Protein AF-X1FSQ3-F1 (afdb_monomer_lite)

Structure (mmCIF, N/CA/C/O backbone):
data_AF-X1FSQ3-F1
#
_entry.id   AF-X1FSQ3-F1
#
loop_
_atom_site.group_PDB
_atom_site.id
_atom_site.type_symbol
_atom_site.label_atom_id
_atom_site.label_alt_id
_atom_site.label_comp_id
_atom_site.label_asym_id
_atom_site.label_entity_id
_atom_site.label_seq_id
_atom_site.pdbx_PDB_ins_code
_atom_site.Cartn_x
_atom_site.Cartn_y
_atom_site.Cartn_z
_atom_site.occupancy
_atom_site.B_iso_or_equiv
_atom_site.auth_seq_id
_atom_site.auth_comp_id
_atom_site.auth_asym_id
_atom_site.auth_atom_id
_atom_site.pdbx_PDB_model_num
ATOM 1 N N . ASP A 1 1 ? 22.848 -7.909 -7.599 1.00 80.94 1 ASP A N 1
ATOM 2 C CA . ASP A 1 1 ? 22.143 -6.653 -7.254 1.00 80.94 1 ASP A CA 1
ATOM 3 C C . ASP A 1 1 ? 20.818 -6.758 -7.965 1.00 80.94 1 ASP A C 1
ATOM 5 O O . ASP A 1 1 ? 20.799 -6.704 -9.192 1.00 80.94 1 ASP A O 1
ATOM 9 N N . LEU A 1 2 ? 19.751 -6.979 -7.198 1.00 86.88 2 LEU A N 1
ATOM 10 C CA . LEU A 1 2 ? 18.406 -7.231 -7.717 1.00 86.88 2 LEU A CA 1
ATOM 11 C C . LEU A 1 2 ? 17.956 -6.149 -8.709 1.00 86.88 2 LEU A C 1
ATOM 13 O O . LEU A 1 2 ? 17.276 -6.452 -9.684 1.00 86.88 2 LEU A O 1
ATOM 17 N N . ILE A 1 3 ? 18.394 -4.897 -8.518 1.00 88.50 3 ILE A N 1
ATOM 18 C CA . ILE A 1 3 ? 18.085 -3.797 -9.439 1.00 88.50 3 ILE A CA 1
ATOM 19 C C . ILE A 1 3 ? 18.746 -4.022 -10.802 1.00 88.50 3 ILE A C 1
ATOM 21 O O . ILE A 1 3 ? 18.147 -3.731 -11.836 1.00 88.50 3 ILE A O 1
ATOM 25 N N . ARG A 1 4 ? 19.987 -4.514 -10.826 1.00 91.50 4 ARG A N 1
ATOM 26 C CA . ARG A 1 4 ? 20.703 -4.800 -12.074 1.00 91.50 4 ARG A CA 1
ATOM 27 C C . ARG A 1 4 ? 20.064 -5.977 -12.806 1.00 91.50 4 ARG A C 1
ATOM 29 O O . ARG A 1 4 ? 19.723 -5.839 -13.971 1.00 91.50 4 ARG A O 1
ATOM 36 N N . GLU A 1 5 ? 19.803 -7.070 -12.095 1.00 94.50 5 GLU A N 1
ATOM 37 C CA . GLU A 1 5 ? 19.217 -8.294 -12.664 1.00 94.50 5 GLU A CA 1
ATOM 38 C C . GLU A 1 5 ? 17.853 -8.037 -13.322 1.00 94.50 5 GLU A C 1
ATOM 40 O O . GLU A 1 5 ? 17.575 -8.518 -14.418 1.00 94.50 5 GLU A O 1
ATOM 45 N N . TRP A 1 6 ? 17.007 -7.219 -12.694 1.00 94.12 6 TRP A N 1
ATOM 46 C CA . TRP A 1 6 ? 15.696 -6.875 -13.245 1.00 94.12 6 TRP A CA 1
ATOM 47 C C . TRP A 1 6 ? 15.787 -5.931 -14.449 1.00 94.12 6 TRP A C 1
ATOM 49 O O . TRP A 1 6 ? 15.001 -6.066 -15.387 1.00 94.12 6 TRP A O 1
ATOM 59 N N . LYS A 1 7 ? 16.756 -5.006 -14.469 1.00 93.19 7 LYS A N 1
ATOM 60 C CA . LYS A 1 7 ? 17.013 -4.168 -15.652 1.00 93.19 7 LYS A CA 1
ATOM 61 C C . LYS A 1 7 ? 17.483 -5.008 -16.833 1.00 93.19 7 LYS A C 1
ATOM 63 O O . LYS A 1 7 ? 16.996 -4.795 -17.940 1.00 93.19 7 LYS A O 1
ATOM 68 N N . ASP A 1 8 ? 18.370 -5.966 -16.584 1.00 96.00 8 ASP A N 1
ATOM 69 C CA . ASP A 1 8 ? 18.882 -6.880 -17.607 1.00 96.00 8 ASP A CA 1
ATOM 70 C C . ASP A 1 8 ? 17.752 -7.757 -18.183 1.00 96.00 8 ASP A C 1
ATOM 72 O O . ASP A 1 8 ? 17.729 -8.040 -19.377 1.00 96.00 8 ASP A O 1
ATOM 76 N N . ALA A 1 9 ? 16.750 -8.099 -17.365 1.00 96.25 9 ALA A N 1
ATOM 77 C CA . ALA A 1 9 ? 15.529 -8.788 -17.791 1.00 96.25 9 ALA A CA 1
ATOM 78 C C . ALA A 1 9 ? 14.494 -7.883 -18.504 1.00 96.25 9 ALA A C 1
ATOM 80 O O . ALA A 1 9 ? 13.390 -8.332 -18.813 1.00 96.25 9 ALA A O 1
ATOM 81 N N . GLY A 1 10 ? 14.806 -6.606 -18.747 1.00 95.19 10 GLY A N 1
ATOM 82 C CA . GLY A 1 10 ? 13.906 -5.655 -19.410 1.00 95.19 10 GLY A CA 1
ATOM 83 C C . GLY A 1 10 ? 12.782 -5.111 -18.520 1.00 95.19 10 GLY A C 1
ATOM 84 O O . GLY A 1 10 ? 11.841 -4.490 -19.020 1.00 95.19 10 GLY A O 1
ATOM 85 N N . VAL A 1 11 ? 12.859 -5.307 -17.201 1.00 94.44 11 VAL A N 1
ATOM 86 C CA . VAL A 1 11 ? 11.869 -4.780 -16.257 1.00 94.44 11 VAL A CA 1
ATOM 87 C C . VAL A 1 11 ? 12.155 -3.306 -15.981 1.00 94.44 11 VAL A C 1
ATOM 89 O O . VAL A 1 11 ? 13.258 -2.905 -15.607 1.00 94.44 11 VAL A O 1
ATOM 92 N N . SER A 1 12 ? 11.126 -2.472 -16.127 1.00 91.44 12 SER A N 1
ATOM 93 C CA . SER A 1 12 ? 11.215 -1.055 -15.776 1.00 91.44 12 SER A CA 1
ATOM 94 C C . SER A 1 12 ? 11.268 -0.881 -14.261 1.00 91.44 12 SER A C 1
ATOM 96 O O . SER A 1 12 ? 10.274 -1.086 -13.566 1.00 91.44 12 SER A O 1
ATOM 98 N N . ILE A 1 13 ? 12.423 -0.455 -13.751 1.00 89.38 13 ILE A N 1
ATOM 99 C CA . ILE A 1 13 ? 12.614 -0.174 -12.326 1.00 89.38 13 ILE A CA 1
ATOM 100 C C . ILE A 1 13 ? 12.577 1.319 -12.095 1.00 89.38 13 ILE A C 1
ATOM 102 O O . ILE A 1 13 ? 13.234 2.100 -12.789 1.00 89.38 13 ILE A O 1
ATOM 106 N N . TYR A 1 14 ? 11.870 1.714 -11.045 1.00 86.56 14 TYR A N 1
ATOM 107 C CA . TYR A 1 14 ? 11.828 3.098 -10.651 1.00 86.56 14 TYR A CA 1
ATOM 108 C C . TYR A 1 14 ? 12.156 3.310 -9.181 1.00 86.56 14 TYR A C 1
ATOM 110 O O . TYR A 1 14 ? 11.747 2.544 -8.316 1.00 86.56 14 TYR A O 1
ATOM 118 N N . ARG A 1 15 ? 12.847 4.417 -8.896 1.00 84.50 15 ARG A N 1
ATOM 119 C CA . ARG A 1 15 ? 13.189 4.803 -7.526 1.00 84.50 15 ARG A CA 1
ATOM 120 C C . ARG A 1 15 ? 11.922 5.125 -6.723 1.00 84.50 15 ARG A C 1
ATOM 122 O O . ARG A 1 15 ? 11.092 5.928 -7.173 1.00 84.50 15 ARG A O 1
ATOM 129 N N . ALA A 1 16 ? 11.788 4.493 -5.560 1.00 83.44 16 ALA A N 1
ATOM 130 C CA . ALA A 1 16 ? 10.740 4.776 -4.586 1.00 83.44 16 ALA A CA 1
ATOM 131 C C . ALA A 1 16 ? 11.005 6.100 -3.845 1.00 83.44 16 ALA A C 1
ATOM 133 O O . ALA A 1 16 ? 12.152 6.525 -3.707 1.00 83.44 16 ALA A O 1
ATOM 134 N N . ILE A 1 17 ? 9.932 6.741 -3.374 1.00 84.69 17 ILE A N 1
ATOM 135 C CA . ILE A 1 17 ? 9.998 7.825 -2.383 1.00 84.69 17 ILE A CA 1
ATOM 136 C C . ILE A 1 17 ? 9.788 7.155 -1.025 1.00 84.69 17 ILE A C 1
ATOM 138 O O . ILE A 1 17 ? 8.735 6.558 -0.803 1.00 84.69 17 ILE A O 1
ATOM 142 N N . THR A 1 18 ? 10.80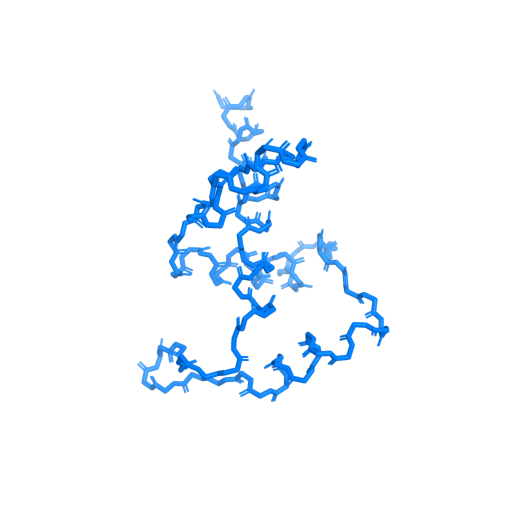8 7.180 -0.170 1.00 83.19 18 THR A N 1
ATOM 143 C CA . THR A 1 18 ? 10.913 6.275 0.986 1.00 83.19 18 THR A CA 1
ATOM 144 C C . THR A 1 18 ? 10.512 6.902 2.315 1.00 83.19 18 THR A C 1
ATOM 146 O O . THR A 1 18 ? 10.497 6.189 3.317 1.00 83.19 18 THR A O 1
ATOM 149 N N . ASP A 1 19 ? 10.154 8.187 2.337 1.00 83.38 19 ASP A N 1
ATOM 150 C CA . ASP A 1 19 ? 9.746 8.894 3.553 1.00 83.38 19 ASP A CA 1
ATOM 151 C C . ASP A 1 19 ? 8.572 8.172 4.239 1.00 83.38 19 ASP A C 1
ATOM 153 O O . ASP A 1 19 ? 7.524 7.928 3.630 1.00 83.38 19 ASP A O 1
ATOM 157 N N . ILE A 1 20 ? 8.776 7.763 5.495 1.00 79.12 20 ILE A N 1
ATOM 158 C CA . ILE A 1 20 ? 7.857 6.867 6.211 1.00 79.12 20 ILE A CA 1
ATOM 159 C C . ILE A 1 20 ? 6.612 7.628 6.662 1.00 79.12 20 ILE A C 1
ATOM 161 O O . ILE A 1 20 ? 5.521 7.311 6.203 1.00 79.12 20 ILE A O 1
ATOM 165 N N . GLU A 1 21 ? 6.767 8.657 7.496 1.00 83.31 21 GLU A N 1
ATOM 166 C CA . GLU A 1 21 ? 5.644 9.427 8.054 1.00 83.31 21 GLU A CA 1
ATOM 167 C C . GLU A 1 21 ? 4.727 10.049 6.986 1.00 83.31 21 GLU A C 1
ATOM 169 O O . GLU A 1 21 ? 3.537 9.714 6.968 1.00 83.31 21 GLU A O 1
ATOM 174 N N . PRO A 1 22 ? 5.226 10.866 6.032 1.00 85.38 22 PRO A N 1
ATOM 175 C CA . PRO A 1 22 ? 4.366 11.400 4.974 1.00 85.38 22 PRO A CA 1
ATOM 176 C C . PRO A 1 22 ? 3.826 10.290 4.060 1.00 85.38 22 PRO A C 1
ATOM 178 O O . PRO A 1 22 ? 2.757 10.441 3.471 1.00 85.38 22 PRO A O 1
ATOM 181 N N . GLY A 1 23 ? 4.526 9.155 3.962 1.00 86.69 23 GLY A N 1
ATOM 182 C CA . GLY A 1 23 ? 4.056 7.972 3.250 1.00 86.69 23 GLY A CA 1
ATOM 183 C C . GLY A 1 23 ? 2.854 7.305 3.916 1.00 86.69 23 GLY A C 1
ATOM 184 O O . GLY A 1 23 ? 1.889 6.971 3.227 1.00 86.69 23 GLY A O 1
ATOM 185 N N . ILE A 1 24 ? 2.876 7.150 5.241 1.00 87.62 24 ILE A N 1
ATOM 186 C CA . ILE A 1 24 ? 1.763 6.597 6.025 1.00 87.62 24 ILE A CA 1
ATOM 187 C C . ILE A 1 24 ? 0.553 7.524 5.938 1.00 87.62 24 ILE A C 1
ATOM 189 O O . ILE A 1 24 ? -0.563 7.068 5.679 1.00 87.62 24 ILE A O 1
ATOM 193 N N . GLU A 1 25 ? 0.758 8.834 6.076 1.00 89.00 25 GLU A N 1
ATOM 194 C CA . GLU A 1 25 ? -0.329 9.801 5.932 1.00 89.00 25 GLU A CA 1
ATOM 195 C C . GLU A 1 25 ? -0.922 9.775 4.513 1.00 89.00 25 GLU A C 1
ATOM 197 O O . GLU A 1 25 ? -2.144 9.756 4.332 1.00 89.00 25 GLU A O 1
ATOM 202 N N . ALA A 1 26 ? -0.075 9.705 3.481 1.00 89.88 26 ALA A N 1
ATOM 203 C CA . ALA A 1 26 ? -0.522 9.566 2.099 1.00 89.88 26 ALA A CA 1
ATOM 204 C C . ALA A 1 26 ? -1.304 8.263 1.871 1.00 89.88 26 ALA A C 1
ATOM 206 O O . ALA A 1 26 ? -2.308 8.286 1.155 1.00 89.88 26 ALA A O 1
ATOM 207 N N . MET A 1 27 ? -0.889 7.153 2.493 1.00 90.69 27 MET A N 1
ATOM 208 C CA . MET A 1 27 ? -1.624 5.887 2.461 1.00 90.69 27 MET A CA 1
ATOM 209 C C . MET A 1 27 ? -3.009 6.013 3.087 1.00 90.69 27 MET A C 1
ATOM 211 O O . MET A 1 27 ? -3.995 5.676 2.428 1.00 90.69 27 MET A O 1
ATOM 215 N N . ARG A 1 28 ? -3.103 6.544 4.314 1.00 89.94 28 ARG A N 1
ATOM 216 C CA . ARG A 1 28 ? -4.385 6.768 5.007 1.00 89.94 28 ARG A CA 1
ATOM 217 C C . ARG A 1 28 ? -5.321 7.618 4.145 1.00 89.94 28 ARG A C 1
ATOM 219 O O . ARG A 1 28 ? -6.447 7.214 3.872 1.00 89.94 28 ARG A O 1
ATOM 226 N N . ASN A 1 29 ? -4.811 8.721 3.597 1.00 91.12 29 ASN A N 1
ATOM 227 C CA . ASN A 1 29 ? -5.556 9.613 2.707 1.00 91.12 29 ASN A CA 1
ATOM 228 C C . ASN A 1 29 ? -5.954 8.981 1.359 1.00 91.12 29 ASN A C 1
ATOM 230 O O . ASN A 1 29 ? -6.890 9.450 0.710 1.00 91.12 29 ASN A O 1
ATOM 234 N N . ALA A 1 30 ? -5.226 7.972 0.878 1.00 92.31 30 ALA A N 1
ATOM 235 C CA . ALA A 1 30 ? -5.552 7.275 -0.363 1.00 92.31 30 ALA A CA 1
ATOM 236 C C . ALA A 1 30 ? -6.597 6.171 -0.148 1.00 92.31 30 ALA A C 1
ATOM 238 O O . ALA A 1 30 ? -7.449 5.978 -1.016 1.00 92.31 30 ALA A O 1
ATOM 239 N N . LEU A 1 31 ? -6.530 5.473 0.987 1.00 91.50 31 LEU A N 1
ATOM 240 C CA . LEU A 1 31 ? -7.433 4.383 1.359 1.00 91.50 31 LEU A CA 1
ATOM 241 C C . LEU A 1 31 ? -8.770 4.891 1.912 1.00 91.50 31 LEU A C 1
ATOM 243 O O . LEU A 1 31 ? -9.823 4.405 1.512 1.00 91.50 31 LEU A O 1
ATOM 247 N N . ALA A 1 32 ? -8.730 5.870 2.814 1.00 91.88 32 ALA A N 1
ATOM 248 C CA . ALA A 1 32 ? -9.890 6.383 3.537 1.00 91.88 32 ALA A CA 1
ATOM 249 C C . ALA A 1 32 ? -9.787 7.913 3.694 1.00 91.88 32 ALA A C 1
ATOM 251 O O . ALA A 1 32 ? -9.500 8.416 4.781 1.00 91.88 32 ALA A O 1
ATOM 252 N N . PRO A 1 33 ? -9.956 8.681 2.603 1.00 90.19 33 PRO A N 1
ATOM 253 C CA . PRO A 1 33 ? -9.907 10.135 2.677 1.00 90.19 33 PRO A CA 1
ATOM 254 C C . PRO A 1 33 ? -11.051 10.692 3.531 1.00 90.19 33 PRO A C 1
ATOM 256 O O . PRO A 1 33 ? -12.179 10.220 3.441 1.00 90.19 33 PRO A O 1
ATOM 259 N N . VAL A 1 34 ? -10.776 11.769 4.275 1.00 87.94 34 VAL A N 1
ATOM 260 C CA . VAL A 1 34 ? -11.799 12.502 5.050 1.00 87.94 34 VAL A CA 1
ATOM 261 C C . VAL A 1 34 ? -12.899 13.067 4.142 1.00 87.94 34 VAL A C 1
ATOM 263 O O . VAL A 1 34 ? -14.069 13.071 4.507 1.00 87.94 34 VAL A O 1
ATOM 266 N N . PHE A 1 35 ? -12.530 13.521 2.939 1.00 86.00 35 PHE A N 1
ATOM 267 C CA . PHE A 1 35 ? -13.460 14.052 1.944 1.00 86.00 35 PHE A CA 1
ATOM 268 C C . PHE A 1 35 ? -13.274 13.369 0.586 1.00 86.00 35 PHE A C 1
ATOM 270 O O . PHE A 1 35 ? -12.159 13.286 0.059 1.00 86.00 35 PHE A O 1
ATOM 277 N N . GLY A 1 36 ? -14.392 12.966 -0.021 1.00 89.19 36 GLY A N 1
ATOM 278 C CA . GLY A 1 36 ? -14.439 12.332 -1.338 1.00 89.19 36 GLY A CA 1
ATOM 279 C C . GLY A 1 36 ? -14.266 10.812 -1.293 1.00 89.19 36 GLY A C 1
ATOM 280 O O . GLY A 1 36 ? -14.452 10.178 -0.262 1.00 89.19 36 GLY A O 1
ATOM 281 N N . ASN A 1 37 ? -13.925 10.228 -2.444 1.00 92.31 37 ASN A N 1
ATOM 282 C CA . ASN A 1 37 ? -13.820 8.776 -2.608 1.00 92.31 37 ASN A CA 1
ATOM 283 C C . ASN A 1 37 ? -12.381 8.274 -2.417 1.00 92.31 37 ASN A C 1
ATOM 285 O O . ASN A 1 37 ? -11.438 9.001 -2.768 1.00 92.31 37 ASN A O 1
ATOM 289 N N . PRO A 1 38 ? -12.194 7.017 -1.965 1.00 93.75 38 PRO A N 1
ATOM 290 C CA . PRO A 1 38 ? -10.897 6.354 -1.979 1.00 93.75 38 PRO A CA 1
ATOM 291 C C . PRO A 1 38 ? -10.225 6.434 -3.352 1.00 93.75 38 PRO A C 1
ATOM 293 O O . PRO A 1 38 ? -10.867 6.384 -4.406 1.00 93.75 38 PRO A O 1
ATOM 296 N N . LYS A 1 39 ? -8.903 6.577 -3.334 1.00 92.88 39 LYS A N 1
ATOM 297 C CA . LYS A 1 39 ? -8.046 6.687 -4.527 1.00 92.88 39 LYS A CA 1
ATOM 298 C C . LYS A 1 39 ? -7.235 5.423 -4.770 1.00 92.88 39 LYS A C 1
ATOM 300 O O . LYS A 1 39 ? -6.638 5.281 -5.834 1.00 92.88 39 LYS A O 1
ATOM 305 N N . TYR A 1 40 ? -7.192 4.539 -3.782 1.00 93.00 40 TYR A N 1
ATOM 306 C CA . TYR A 1 40 ? -6.492 3.273 -3.833 1.00 93.00 40 TYR A CA 1
ATOM 307 C C . TYR A 1 40 ? -7.436 2.171 -3.354 1.00 93.00 40 TYR A C 1
ATOM 309 O O . TYR A 1 40 ? -7.992 2.255 -2.262 1.00 93.00 40 TYR A O 1
ATOM 317 N N . TYR A 1 41 ? -7.630 1.160 -4.196 1.00 93.06 41 TYR A N 1
ATOM 318 C CA . TYR A 1 41 ? -8.513 0.028 -3.937 1.00 93.06 41 TYR A CA 1
ATOM 319 C C . TYR A 1 41 ? -7.695 -1.253 -4.030 1.00 93.06 41 TYR A C 1
ATOM 321 O O . TYR A 1 41 ? -6.898 -1.413 -4.953 1.00 93.06 41 TYR A O 1
ATOM 329 N N . VAL A 1 42 ? -7.926 -2.181 -3.104 1.00 92.44 42 VAL A N 1
ATOM 330 C CA . VAL A 1 42 ? -7.238 -3.475 -3.074 1.00 92.44 42 VAL A CA 1
ATOM 331 C C . VAL A 1 42 ? -8.233 -4.584 -3.371 1.00 92.44 42 VAL A C 1
ATOM 333 O O . VAL A 1 42 ? -9.309 -4.660 -2.775 1.00 92.44 42 VAL A O 1
ATOM 336 N N . ASN A 1 43 ? -7.881 -5.466 -4.307 1.00 95.06 43 ASN A N 1
ATOM 337 C CA . ASN A 1 43 ? -8.723 -6.608 -4.629 1.00 95.06 43 ASN A CA 1
ATOM 338 C C . ASN A 1 43 ? -8.752 -7.595 -3.449 1.00 95.06 43 ASN A C 1
ATOM 340 O O . ASN A 1 43 ? -7.721 -7.917 -2.861 1.00 95.06 43 ASN A O 1
ATOM 344 N N . ARG A 1 44 ? -9.924 -8.165 -3.147 1.00 93.25 44 ARG A N 1
ATOM 345 C CA . ARG A 1 44 ? -10.094 -9.166 -2.076 1.00 93.25 44 ARG A CA 1
ATOM 346 C C . ARG A 1 44 ? -9.198 -10.404 -2.234 1.00 93.25 44 ARG A C 1
ATOM 348 O O . ARG A 1 44 ? -8.946 -11.089 -1.245 1.00 93.25 44 ARG A O 1
ATOM 355 N N . LYS A 1 45 ? -8.719 -10.694 -3.448 1.00 95.88 45 LYS A N 1
ATOM 356 C CA . LYS A 1 45 ? -7.781 -11.789 -3.740 1.00 95.88 45 LYS A CA 1
ATOM 357 C C . LYS A 1 45 ? -6.358 -11.537 -3.226 1.00 95.88 45 LYS A C 1
ATOM 359 O O . LYS A 1 45 ? -5.610 -12.502 -3.090 1.00 95.88 45 LYS A O 1
ATOM 364 N N . CYS A 1 46 ? -5.987 -10.300 -2.895 1.00 94.75 46 CYS A N 1
ATOM 365 C CA . CYS A 1 46 ? -4.677 -9.942 -2.343 1.00 94.75 46 CYS A CA 1
ATOM 366 C C . CYS A 1 46 ? -4.567 -10.382 -0.871 1.00 94.75 46 CYS A C 1
ATOM 368 O O . CYS A 1 46 ? -4.575 -9.563 0.045 1.00 94.75 46 CYS A O 1
ATOM 370 N N . LYS A 1 47 ? -4.530 -11.699 -0.628 1.00 94.25 47 LYS A N 1
ATOM 371 C CA . LYS A 1 47 ? -4.589 -12.285 0.720 1.00 94.25 47 LYS A CA 1
ATOM 372 C C . LYS A 1 47 ? -3.447 -11.803 1.615 1.00 94.25 47 LYS A C 1
ATOM 374 O O . LYS A 1 47 ? -3.744 -11.377 2.721 1.00 94.25 47 LYS A O 1
ATOM 379 N N . ALA A 1 48 ? -2.209 -11.815 1.113 1.00 92.81 48 ALA A N 1
ATOM 380 C CA . ALA A 1 48 ? -1.024 -11.379 1.856 1.00 92.81 48 ALA A CA 1
ATOM 381 C C . ALA A 1 48 ? -1.154 -9.927 2.331 1.00 92.81 48 ALA A C 1
ATOM 383 O O . ALA A 1 48 ? -1.052 -9.667 3.522 1.00 92.81 48 ALA A O 1
ATOM 384 N N . TRP A 1 49 ? -1.531 -9.017 1.428 1.00 94.31 49 TRP A N 1
ATOM 385 C CA . TRP A 1 49 ? -1.764 -7.614 1.772 1.00 94.31 49 TRP A CA 1
ATOM 386 C C . TRP A 1 49 ? -2.791 -7.450 2.897 1.00 94.31 49 TRP A C 1
ATOM 388 O O . TRP A 1 49 ? -2.570 -6.710 3.845 1.00 94.31 49 TRP A O 1
ATOM 398 N N . ARG A 1 50 ? -3.918 -8.172 2.829 1.00 92.88 50 ARG A N 1
ATOM 399 C CA . ARG A 1 50 ? -4.946 -8.098 3.882 1.00 92.88 50 ARG A CA 1
ATOM 400 C C . ARG A 1 50 ? -4.449 -8.665 5.210 1.00 92.88 50 ARG A C 1
ATOM 402 O O . ARG A 1 50 ? -4.821 -8.138 6.249 1.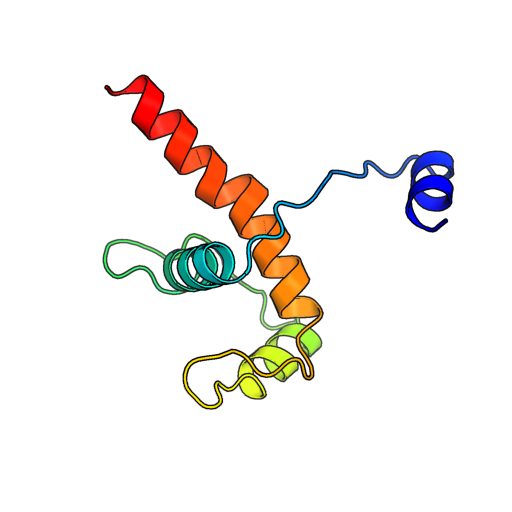00 92.88 50 ARG A O 1
ATOM 409 N N . THR A 1 51 ? -3.657 -9.737 5.177 1.00 93.12 51 THR A N 1
ATOM 410 C CA . THR A 1 51 ? -3.044 -10.309 6.381 1.00 93.12 51 THR A CA 1
ATOM 411 C C . THR A 1 51 ? -2.131 -9.289 7.047 1.00 93.12 51 THR A C 1
ATOM 413 O O . THR A 1 51 ? -2.275 -9.054 8.240 1.00 93.12 51 THR A O 1
ATOM 416 N N . GLU A 1 52 ? -1.258 -8.644 6.275 1.00 93.00 52 GLU A N 1
ATOM 417 C CA . GLU A 1 52 ? -0.348 -7.615 6.781 1.00 93.00 52 GLU A CA 1
ATOM 418 C C . GLU A 1 52 ? -1.092 -6.406 7.350 1.00 93.00 52 GLU A C 1
ATOM 420 O O . GLU A 1 52 ? -0.809 -5.972 8.460 1.00 93.00 52 GLU A O 1
ATOM 425 N N . VAL A 1 53 ? -2.117 -5.908 6.654 1.00 89.94 53 VAL A N 1
ATOM 426 C CA . VAL A 1 53 ? -2.923 -4.786 7.158 1.00 89.94 53 VAL A CA 1
ATOM 427 C C . VAL A 1 53 ? -3.671 -5.138 8.441 1.00 89.94 53 VAL A C 1
ATOM 429 O O . VAL A 1 53 ? -3.774 -4.298 9.328 1.00 89.94 53 VAL A O 1
ATOM 432 N N . ASN A 1 54 ? -4.168 -6.369 8.572 1.00 89.69 54 ASN A N 1
ATOM 433 C CA . ASN A 1 54 ? -4.815 -6.818 9.806 1.00 89.69 54 ASN A CA 1
ATOM 434 C C . ASN A 1 54 ? -3.823 -7.010 10.963 1.00 89.69 54 ASN A C 1
ATOM 436 O O . ASN A 1 54 ? -4.236 -6.969 12.119 1.00 89.69 54 ASN A O 1
ATOM 440 N N . ALA A 1 55 ? -2.549 -7.255 10.656 1.00 90.75 55 ALA A N 1
ATOM 441 C CA . ALA A 1 55 ? -1.480 -7.390 11.637 1.00 90.75 55 ALA A CA 1
ATOM 442 C C . ALA A 1 55 ? -0.813 -6.047 11.977 1.00 90.75 55 ALA A C 1
ATOM 444 O O . ALA A 1 55 ? -0.084 -5.983 12.959 1.00 90.75 55 ALA A O 1
ATOM 445 N N . TYR A 1 56 ? -1.051 -4.983 11.200 1.00 86.44 56 TYR A N 1
ATOM 446 C CA . TYR A 1 56 ? -0.443 -3.673 11.423 1.00 86.44 56 TYR A CA 1
ATOM 447 C C . TYR A 1 56 ? -0.866 -3.066 12.760 1.00 86.44 56 TYR A C 1
ATOM 449 O O . TYR A 1 56 ? -2.055 -2.951 13.069 1.00 86.44 56 TYR A O 1
ATOM 457 N N . TYR A 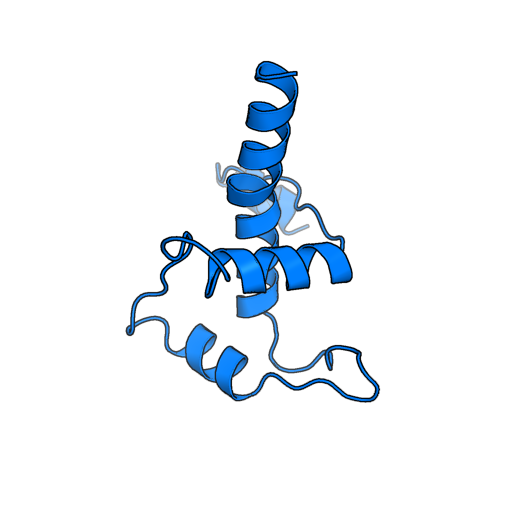1 57 ? 0.116 -2.583 13.515 1.00 87.06 57 TYR A N 1
ATOM 458 C CA . TYR A 1 57 ? -0.119 -1.821 14.732 1.00 87.06 57 TYR A CA 1
ATOM 459 C C . TYR A 1 57 ? 0.983 -0.790 14.973 1.00 87.06 57 TYR A C 1
ATOM 461 O O . TYR A 1 57 ? 2.091 -0.862 14.435 1.00 87.06 57 TYR A O 1
ATOM 469 N N . GLU A 1 58 ? 0.660 0.189 15.815 1.00 87.31 58 GLU A N 1
ATOM 470 C CA . GLU A 1 58 ? 1.585 1.234 16.236 1.00 87.31 58 GLU A CA 1
ATOM 471 C C . GLU A 1 58 ? 1.933 1.055 17.713 1.00 87.31 58 GLU A C 1
ATOM 473 O O . GLU A 1 58 ? 1.065 0.818 18.554 1.00 87.31 58 GLU A O 1
ATOM 478 N N . LYS A 1 59 ? 3.219 1.193 18.040 1.00 88.25 59 LYS A N 1
ATOM 479 C CA . LYS A 1 59 ? 3.731 1.188 19.412 1.00 88.25 59 LYS A CA 1
ATOM 480 C C . LYS A 1 59 ? 4.394 2.532 19.677 1.00 88.25 59 LYS A C 1
ATOM 482 O O . LYS A 1 59 ? 5.302 2.931 18.954 1.00 88.25 59 LYS A O 1
ATOM 487 N N . ASN A 1 60 ? 3.936 3.247 20.705 1.00 89.62 60 ASN A N 1
ATOM 488 C CA . ASN A 1 60 ? 4.403 4.604 21.032 1.00 89.62 60 ASN A CA 1
ATOM 489 C C . ASN A 1 60 ? 4.300 5.590 19.848 1.00 89.62 60 ASN A C 1
ATOM 491 O O . ASN A 1 60 ? 5.202 6.396 19.625 1.00 89.62 60 ASN A O 1
ATOM 495 N N . GLY A 1 61 ? 3.223 5.493 19.059 1.00 79.56 61 GLY A N 1
ATOM 496 C CA . GLY A 1 61 ? 2.982 6.363 17.901 1.00 79.56 61 GLY A CA 1
ATOM 497 C C . GLY A 1 61 ? 3.870 6.085 16.684 1.00 79.56 61 GLY A C 1
ATOM 498 O O . GLY A 1 61 ? 3.886 6.890 15.758 1.00 79.56 61 GLY A O 1
ATOM 499 N N . LYS A 1 62 ? 4.615 4.971 16.673 1.00 81.38 62 LYS A N 1
ATOM 500 C CA . LYS A 1 62 ? 5.442 4.545 15.538 1.00 81.38 62 LYS A CA 1
ATOM 501 C C . LYS A 1 62 ? 4.972 3.193 14.998 1.00 81.38 62 LYS A C 1
ATOM 503 O O . LYS A 1 62 ? 4.605 2.336 15.807 1.00 81.38 62 LYS A O 1
ATOM 508 N N . PRO A 1 63 ? 5.001 2.981 13.670 1.00 82.56 63 PRO A N 1
ATOM 509 C CA . PRO A 1 63 ? 4.748 1.667 13.087 1.00 82.56 63 PRO A CA 1
ATOM 510 C C . PRO A 1 63 ? 5.769 0.660 13.617 1.00 82.56 63 PRO A C 1
ATOM 512 O O . PRO A 1 63 ? 6.959 0.975 13.712 1.00 82.56 63 PRO A O 1
ATOM 515 N N . VAL A 1 64 ? 5.312 -0.542 13.960 1.00 86.06 64 VAL A N 1
ATOM 516 C CA . VAL A 1 64 ? 6.224 -1.658 14.230 1.00 86.06 64 VAL A CA 1
ATOM 517 C C . VAL A 1 64 ? 6.661 -2.276 12.903 1.00 86.06 64 VAL A C 1
ATOM 519 O O . VAL A 1 64 ? 5.839 -2.492 12.014 1.00 86.06 64 VAL A O 1
ATOM 522 N N . ASP A 1 65 ? 7.964 -2.522 12.761 1.00 82.19 65 ASP A N 1
ATOM 523 C CA . ASP A 1 65 ? 8.590 -3.079 11.554 1.00 82.19 65 ASP A CA 1
ATOM 524 C C . ASP A 1 65 ? 8.420 -4.607 11.492 1.00 82.19 65 ASP A C 1
ATOM 526 O O . ASP A 1 65 ? 9.379 -5.372 11.550 1.00 82.19 65 ASP A O 1
ATOM 530 N N . GLU A 1 66 ? 7.166 -5.059 11.462 1.00 87.12 66 GLU A N 1
ATOM 531 C CA . GLU A 1 66 ? 6.793 -6.472 11.401 1.00 87.12 66 GLU A CA 1
ATOM 532 C C . GLU A 1 66 ? 5.652 -6.667 10.396 1.00 87.12 66 GLU A C 1
ATOM 534 O O . GLU A 1 66 ? 4.657 -5.946 10.424 1.00 87.12 66 GLU A O 1
ATOM 539 N N . MET A 1 67 ? 5.793 -7.658 9.504 1.00 82.94 67 MET A N 1
ATOM 540 C CA . MET A 1 67 ? 4.785 -8.013 8.489 1.00 82.94 67 MET A CA 1
ATOM 541 C C . MET A 1 67 ? 4.285 -6.807 7.669 1.00 82.94 67 MET A C 1
ATOM 543 O O . MET A 1 67 ? 3.082 -6.602 7.529 1.00 82.94 67 MET A O 1
ATOM 547 N N . ASN A 1 68 ? 5.204 -5.997 7.138 1.00 83.00 68 ASN A N 1
ATOM 548 C CA . ASN A 1 68 ? 4.891 -4.727 6.473 1.00 83.00 68 ASN A CA 1
ATOM 549 C C . ASN A 1 68 ? 5.271 -4.657 4.986 1.00 83.00 68 ASN A C 1
ATOM 551 O O . ASN A 1 68 ? 5.148 -3.593 4.381 1.00 83.00 68 ASN A O 1
ATOM 555 N N . HIS A 1 69 ? 5.717 -5.754 4.379 1.00 88.38 69 HIS A N 1
ATOM 556 C CA . HIS A 1 69 ? 6.261 -5.759 3.022 1.00 88.38 69 HIS A CA 1
ATOM 557 C C . HIS A 1 69 ? 5.269 -5.260 1.957 1.00 88.38 69 HIS A C 1
ATOM 559 O O . HIS A 1 69 ? 5.595 -4.385 1.152 1.00 88.38 69 HIS A O 1
ATOM 565 N N . ALA A 1 70 ? 4.041 -5.770 1.961 1.00 90.56 70 ALA A N 1
ATOM 566 C CA . ALA A 1 70 ? 2.973 -5.350 1.061 1.00 90.56 70 ALA A CA 1
ATOM 567 C C . ALA A 1 70 ? 2.481 -3.924 1.369 1.00 90.56 70 ALA A C 1
ATOM 569 O O . ALA A 1 70 ? 2.072 -3.189 0.459 1.00 90.56 70 ALA A O 1
ATOM 570 N N . MET A 1 71 ? 2.520 -3.504 2.638 1.00 87.94 71 MET A N 1
ATOM 571 C CA . MET A 1 71 ? 2.201 -2.124 3.023 1.00 87.94 71 MET A CA 1
ATOM 572 C C . MET A 1 71 ? 3.266 -1.136 2.542 1.00 87.94 71 MET A C 1
ATOM 574 O O . MET A 1 71 ? 2.920 -0.083 2.006 1.00 87.94 71 MET A O 1
ATOM 578 N N . ASP A 1 72 ? 4.544 -1.491 2.642 1.00 89.00 72 ASP A N 1
ATOM 579 C CA . ASP A 1 72 ? 5.652 -0.688 2.133 1.00 89.00 72 ASP A CA 1
ATOM 580 C C . ASP A 1 72 ? 5.621 -0.567 0.612 1.00 89.00 72 ASP A C 1
ATOM 582 O O . ASP A 1 72 ? 5.749 0.538 0.076 1.00 89.00 72 ASP A O 1
ATOM 586 N N . GLU A 1 73 ? 5.343 -1.663 -0.097 1.00 91.06 73 GLU A N 1
ATOM 587 C CA . GLU A 1 73 ? 5.130 -1.628 -1.545 1.00 91.06 73 GLU A CA 1
ATOM 588 C C . GLU A 1 73 ? 3.990 -0.660 -1.914 1.00 91.06 73 GLU A C 1
ATOM 590 O O . GLU A 1 73 ? 4.130 0.206 -2.788 1.00 91.06 73 GLU A O 1
ATOM 595 N N . SER A 1 74 ? 2.872 -0.749 -1.190 1.00 93.00 74 SER A N 1
ATOM 596 C CA . SER A 1 74 ? 1.717 0.133 -1.386 1.00 93.00 74 SER A CA 1
ATOM 597 C C . SER A 1 74 ? 2.074 1.595 -1.129 1.00 93.00 74 SER A C 1
ATOM 599 O O . SER A 1 74 ? 1.692 2.475 -1.907 1.00 93.00 74 SER A O 1
ATOM 601 N N . ARG A 1 75 ? 2.849 1.868 -0.075 1.00 92.12 75 ARG A N 1
ATOM 602 C CA . ARG A 1 75 ? 3.346 3.202 0.270 1.00 92.12 75 ARG A CA 1
ATOM 603 C C . ARG A 1 75 ? 4.196 3.779 -0.855 1.00 92.12 75 ARG A C 1
ATOM 605 O O . ARG A 1 75 ? 3.954 4.915 -1.270 1.00 92.12 75 ARG A O 1
ATOM 612 N N . TYR A 1 76 ? 5.123 3.001 -1.417 1.00 91.56 76 TYR A N 1
ATOM 613 C CA . TYR A 1 76 ? 5.947 3.441 -2.546 1.00 91.56 76 TYR A CA 1
ATOM 614 C C . TYR A 1 76 ? 5.102 3.780 -3.776 1.00 91.56 76 TYR A C 1
ATOM 616 O O . TYR A 1 76 ? 5.322 4.820 -4.411 1.00 91.56 76 TYR A O 1
ATOM 624 N N . TYR A 1 77 ? 4.103 2.952 -4.090 1.00 92.00 77 TYR A N 1
ATOM 625 C CA . TYR A 1 77 ? 3.180 3.206 -5.194 1.00 92.00 77 TYR A CA 1
ATOM 626 C C . TYR A 1 77 ? 2.372 4.493 -4.975 1.00 92.00 77 TYR A C 1
ATOM 628 O O . TYR A 1 77 ? 2.328 5.373 -5.843 1.00 92.00 77 TYR A O 1
ATOM 636 N N . ILE A 1 78 ? 1.759 4.638 -3.799 1.00 92.62 78 ILE A N 1
ATOM 637 C CA . ILE A 1 78 ? 0.897 5.773 -3.458 1.00 92.62 78 ILE A CA 1
ATOM 638 C C . ILE A 1 78 ? 1.693 7.078 -3.472 1.00 92.62 78 ILE A C 1
ATOM 640 O O . ILE A 1 78 ? 1.257 8.056 -4.089 1.00 92.62 78 ILE A O 1
ATOM 644 N N . MET A 1 79 ? 2.885 7.089 -2.876 1.00 90.81 79 MET A N 1
ATOM 645 C CA . MET A 1 79 ? 3.759 8.262 -2.871 1.00 90.81 79 MET A CA 1
ATOM 646 C C . MET A 1 79 ? 4.130 8.695 -4.288 1.00 90.81 79 MET A C 1
ATOM 648 O O . MET A 1 79 ? 4.029 9.873 -4.650 1.00 90.81 79 MET A O 1
ATOM 652 N N . ARG A 1 80 ? 4.503 7.729 -5.127 1.00 88.12 80 ARG A 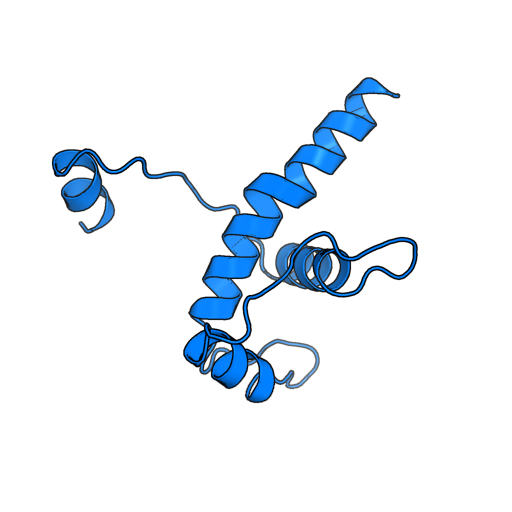N 1
ATOM 653 C CA . ARG A 1 80 ? 4.956 7.983 -6.492 1.00 88.12 80 ARG A CA 1
ATOM 654 C C . ARG A 1 80 ? 3.840 8.441 -7.428 1.00 88.12 80 ARG A C 1
ATOM 656 O O . ARG A 1 80 ? 4.057 9.372 -8.203 1.00 88.12 80 ARG A O 1
ATOM 663 N N . TYR A 1 81 ? 2.676 7.797 -7.387 1.00 87.00 81 TYR A N 1
ATOM 664 C CA . TYR A 1 81 ? 1.647 7.961 -8.420 1.00 87.00 81 TYR A CA 1
ATOM 665 C C . TYR A 1 81 ? 0.425 8.756 -7.968 1.00 87.00 81 TYR A C 1
ATOM 667 O O . TYR A 1 81 ? -0.194 9.438 -8.788 1.00 87.00 81 TYR A O 1
ATOM 675 N N . ILE A 1 82 ? 0.081 8.721 -6.681 1.00 85.38 82 ILE A N 1
ATOM 676 C CA . ILE A 1 82 ? -1.103 9.411 -6.157 1.00 85.38 82 ILE A CA 1
ATOM 677 C C . ILE A 1 82 ? -0.698 10.749 -5.542 1.00 85.38 82 ILE A C 1
ATOM 679 O O . ILE A 1 82 ? -1.206 11.802 -5.940 1.00 85.38 82 ILE A O 1
ATOM 683 N N . PHE A 1 83 ? 0.252 10.730 -4.607 1.00 82.31 83 PHE A N 1
ATOM 684 C CA . PHE A 1 83 ? 0.652 11.922 -3.867 1.00 82.31 83 PHE A CA 1
ATOM 685 C C . PHE A 1 83 ? 1.420 12.919 -4.744 1.00 82.31 83 PHE A C 1
ATOM 687 O O . PHE A 1 83 ? 1.020 14.081 -4.856 1.00 82.31 83 PHE A O 1
ATOM 694 N N . LYS A 1 84 ? 2.451 12.463 -5.472 1.00 75.25 84 LYS A N 1
ATOM 695 C CA . LYS A 1 84 ? 3.208 13.324 -6.398 1.00 75.25 84 LYS A CA 1
ATOM 696 C C . LYS A 1 84 ? 2.318 13.962 -7.474 1.00 75.25 84 LYS A C 1
ATOM 698 O O . LYS A 1 84 ? 2.472 15.143 -7.781 1.00 75.25 84 LYS A O 1
ATOM 703 N N . LYS A 1 85 ? 1.334 13.225 -8.007 1.00 66.50 85 LYS A N 1
ATOM 704 C CA . LYS A 1 85 ? 0.363 13.748 -8.988 1.00 66.50 85 LYS A CA 1
ATOM 705 C C . LYS A 1 85 ? -0.481 14.887 -8.405 1.00 66.50 85 LYS A C 1
ATOM 707 O O . L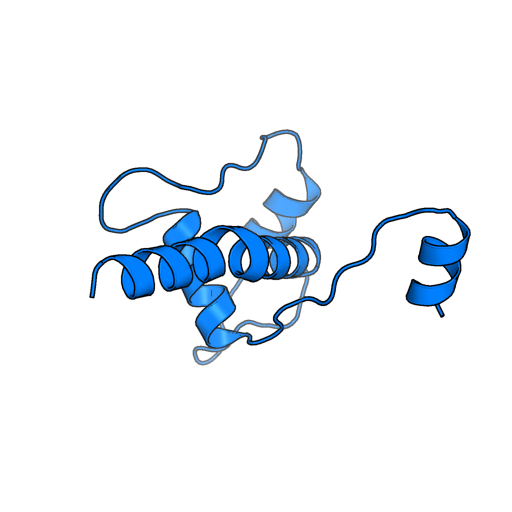YS A 1 85 ? -0.744 15.866 -9.103 1.00 66.50 85 LYS A O 1
ATOM 712 N N . LYS A 1 86 ? -0.866 14.794 -7.126 1.00 63.28 86 LYS A N 1
ATOM 713 C CA . LYS A 1 86 ? -1.581 15.864 -6.412 1.00 63.28 86 LYS A CA 1
ATOM 714 C C . LYS A 1 86 ? -0.722 17.127 -6.299 1.00 63.28 86 LYS A C 1
ATOM 716 O O . LYS A 1 86 ? -1.211 18.201 -6.635 1.00 63.28 86 LYS A O 1
ATOM 721 N N . GLN A 1 87 ? 0.546 17.005 -5.903 1.00 65.25 87 GLN A N 1
ATOM 722 C CA . GLN A 1 87 ? 1.443 18.163 -5.777 1.00 65.25 87 GLN A CA 1
ATOM 723 C C . GLN A 1 87 ? 1.676 18.880 -7.112 1.00 65.25 87 GLN A C 1
ATOM 725 O O . GLN A 1 87 ? 1.605 20.105 -7.173 1.00 65.25 87 GLN A O 1
ATOM 730 N N . VAL A 1 88 ? 1.897 18.128 -8.197 1.00 64.75 88 VAL A N 1
ATOM 731 C CA . VAL A 1 88 ? 2.062 18.709 -9.541 1.00 64.75 88 VAL A CA 1
ATOM 732 C C . VAL A 1 88 ? 0.801 19.451 -9.981 1.00 64.75 88 VAL A C 1
ATOM 734 O O . VAL A 1 88 ? 0.901 20.522 -10.570 1.00 64.75 88 VAL A O 1
ATOM 737 N N . ARG A 1 89 ? -0.390 18.914 -9.686 1.00 63.47 89 ARG A N 1
ATOM 738 C CA . ARG A 1 89 ? -1.656 19.577 -10.021 1.00 63.47 89 ARG A CA 1
ATOM 739 C C . ARG A 1 89 ? -1.854 20.873 -9.234 1.00 63.47 89 ARG A C 1
ATOM 741 O O . ARG A 1 89 ? -2.275 21.850 -9.834 1.00 63.47 89 ARG A O 1
ATOM 748 N N . ILE A 1 90 ? -1.538 20.887 -7.936 1.00 66.19 90 ILE A N 1
ATOM 749 C CA . ILE A 1 90 ? -1.636 22.097 -7.099 1.00 66.19 90 ILE A CA 1
ATOM 750 C C . ILE A 1 90 ? -0.722 23.196 -7.650 1.00 66.19 90 ILE A C 1
ATOM 752 O O . ILE A 1 90 ? -1.19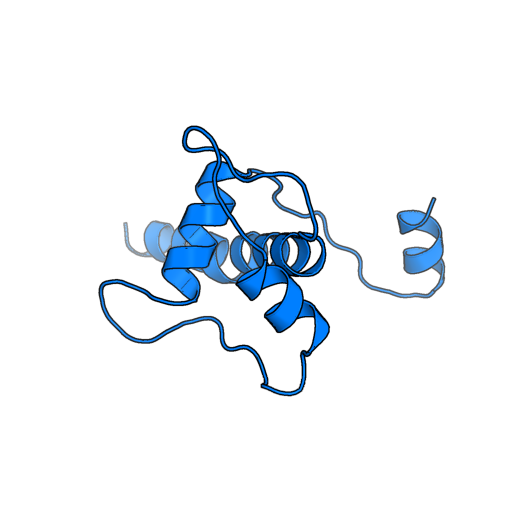8 24.292 -7.902 1.00 66.19 90 ILE A O 1
ATOM 756 N N . ARG A 1 91 ? 0.541 22.872 -7.959 1.00 59.56 91 ARG A N 1
ATOM 757 C CA . ARG A 1 91 ? 1.505 23.828 -8.536 1.00 59.56 91 ARG A CA 1
ATOM 758 C C . ARG A 1 91 ? 1.117 24.395 -9.904 1.00 59.56 91 ARG A C 1
ATOM 760 O O . ARG A 1 91 ? 1.712 25.367 -10.330 1.00 59.56 91 ARG A O 1
ATOM 767 N N . ARG A 1 92 ? 0.198 23.756 -10.634 1.00 61.50 92 ARG A N 1
ATOM 768 C CA . ARG A 1 92 ? -0.312 24.269 -11.919 1.00 61.50 92 ARG A CA 1
ATOM 769 C C . ARG A 1 92 ? -1.518 25.198 -11.756 1.00 61.50 92 ARG A C 1
ATOM 771 O O . ARG A 1 92 ? -1.936 25.791 -12.740 1.00 61.50 92 ARG A O 1
ATOM 778 N N . LEU A 1 93 ? -2.118 25.242 -10.566 1.00 54.62 93 LEU A N 1
ATOM 779 C CA . LEU A 1 93 ? -3.318 26.027 -10.254 1.00 54.62 93 LEU A CA 1
ATOM 780 C C . LEU A 1 93 ? -3.015 27.265 -9.391 1.00 54.62 93 LEU A C 1
ATOM 782 O O . LEU A 1 93 ? -3.915 28.071 -9.179 1.00 54.62 93 LEU A O 1
ATOM 786 N N . THR A 1 94 ? -1.788 27.377 -8.884 1.00 53.41 94 THR A N 1
ATOM 787 C CA . THR A 1 94 ? -1.232 28.514 -8.133 1.00 53.41 94 THR A CA 1
ATOM 788 C C . THR A 1 94 ? -0.214 29.236 -8.991 1.00 53.41 94 THR A C 1
ATOM 790 O O . THR A 1 94 ? -0.235 30.479 -9.006 1.00 53.41 94 THR A O 1
#

Secondary structure (DSSP, 8-state):
-HHHHHHHTT---------HHHHHHHHHHHHS-SSS--S----TT-HHHHHHHHH--EETTEE-SSS-HHHHHHHHHIIIIIIHHHHHHHHTT-

Radius of gyration: 15.29 Å; chains: 1; bounding box: 37×41×40 Å

Organism: NCBI:txid412755

pLDDT: mean 86.24, std 9.52, range [53.41, 96.25]

Sequence (94 aa):
DLIREWKDAGVSIYRAITDIEPGIEAMRNALAPVFGNPKYYVNRKCKAWRTEVNAYYEKNGKPVDEMNHAMDESRYYIMRYIFKKKQVRIRRLT

Foldseek 3Di:
DVVVVCVVVVHDDDDFDQDDVVLVVLVCCQQPNPDDDHNDDDDPVPVLLVVLVVVWDDDPNHTDPPSCPSVSVVSRCSVPPPVVVVVVVVVVVD